Protein AF-A0A6L4ARV0-F1 (afdb_monomer_lite)

Secondary structure (DSSP, 8-state):
-PPP--TT------PPPPP-HHHHHHHH--HHHHHHHHHHIIIIIIHHHHHHHHHHHHTTTGGGS-HHHHHHHHHHHHHHHHHHHHHHHTTSSPPPS-HHHHHHHHHHHHHHHHHHHH-HHHHHHHHHHHHHHHHSSSEEEEEPTTS-EEEEEGGG-

Sequence (157 aa):
MARLVDPAAPMTSEAPLPPDPGLARYLAAEGEEARERLGELLGEVASPLVWKVIRRQLGGRSSGFAEEDLEDLHAAALMRLQLQLEAVRSGEREAMASLRDYVAVVGFNAVSSFLMAREPERTRLRQRARYVLRKGGELAVWVLSGQETACGLAAWR

Foldseek 3Di:
DDDDDDPDDPPPPPPQQPFDPLLVLLLPDDDVSVVVSLCCCLPVQQLVLLVVLLCVVCVVPVVVDDVVLVVVLSVVLSVVLSVVSVCCSVVVDPGDRDSNVVSNVSSNVSNVVVVCVVCVVVVVVVVVVVCCQPPVQQKHWDQDPPRDIDIDGPVVD

Structure (mmCIF, N/CA/C/O backbone):
data_AF-A0A6L4ARV0-F1
#
_entry.id   AF-A0A6L4ARV0-F1
#
loop_
_atom_site.group_PDB
_atom_site.id
_atom_site.type_symbol
_atom_site.label_atom_id
_atom_site.label_alt_id
_atom_site.label_comp_id
_atom_site.label_asym_id
_atom_site.label_entity_id
_atom_site.label_seq_id
_atom_site.pdbx_PDB_ins_code
_atom_site.Cartn_x
_atom_site.Cartn_y
_atom_site.Cartn_z
_atom_site.occupancy
_atom_site.B_iso_or_equiv
_atom_site.auth_seq_id
_atom_site.auth_comp_id
_atom_site.auth_asym_id
_atom_site.auth_atom_id
_atom_site.pdbx_PDB_model_num
ATOM 1 N N . MET A 1 1 ? 0.381 -43.075 -15.813 1.00 33.56 1 MET A N 1
ATOM 2 C CA . MET A 1 1 ? -1.031 -42.765 -15.497 1.00 33.56 1 MET A CA 1
ATOM 3 C C . MET A 1 1 ? -1.088 -41.442 -14.741 1.00 33.56 1 MET A C 1
ATOM 5 O O . MET A 1 1 ? -1.136 -41.436 -13.518 1.00 33.56 1 MET A O 1
ATOM 9 N N . ALA A 1 2 ? -0.997 -40.326 -15.468 1.00 34.06 2 ALA A N 1
ATOM 10 C CA . ALA A 1 2 ? -1.148 -38.989 -14.900 1.00 34.06 2 ALA A CA 1
ATOM 11 C C . ALA A 1 2 ? -2.647 -38.686 -14.778 1.00 34.06 2 ALA A C 1
ATOM 13 O O . ALA A 1 2 ? -3.385 -38.838 -15.751 1.00 34.06 2 ALA A O 1
ATOM 14 N N . ARG A 1 3 ? -3.105 -38.342 -13.571 1.00 29.67 3 ARG A N 1
ATOM 15 C CA . ARG A 1 3 ? -4.499 -37.968 -13.321 1.00 29.67 3 ARG A CA 1
ATOM 16 C C . ARG A 1 3 ? -4.776 -36.615 -13.977 1.00 29.67 3 ARG A C 1
ATOM 18 O O . ARG A 1 3 ? -4.059 -35.655 -13.707 1.00 29.67 3 ARG A O 1
ATOM 25 N N . LEU A 1 4 ? -5.819 -36.565 -14.808 1.00 36.53 4 LEU A N 1
ATOM 26 C CA . LEU A 1 4 ? -6.473 -35.322 -15.205 1.00 36.53 4 LEU A CA 1
ATOM 27 C C . LEU A 1 4 ? -6.897 -34.577 -13.932 1.00 36.53 4 LEU A C 1
ATOM 29 O O . LEU A 1 4 ? -7.618 -35.135 -13.106 1.00 36.53 4 LEU A O 1
ATOM 33 N N . VAL A 1 5 ? -6.455 -33.331 -13.785 1.00 38.38 5 VAL A N 1
ATOM 34 C CA . VAL A 1 5 ? -7.109 -32.367 -12.898 1.00 38.38 5 VAL A CA 1
ATOM 35 C C . VAL A 1 5 ? -8.096 -31.601 -13.769 1.00 38.38 5 VAL A C 1
ATOM 37 O O . VAL A 1 5 ? -7.693 -30.838 -14.646 1.00 38.38 5 VAL A O 1
ATOM 40 N N . ASP A 1 6 ? -9.382 -31.869 -13.558 1.00 32.09 6 ASP A N 1
ATOM 41 C CA . ASP A 1 6 ? -10.500 -31.126 -14.137 1.00 32.09 6 ASP A CA 1
ATOM 42 C C . ASP A 1 6 ? -10.403 -29.634 -13.757 1.00 32.09 6 ASP A C 1
ATOM 44 O O . ASP A 1 6 ? -10.344 -29.315 -12.567 1.00 32.09 6 ASP A O 1
ATOM 48 N N . PRO A 1 7 ? -10.438 -28.687 -14.714 1.00 38.59 7 PRO A N 1
ATOM 49 C CA . PRO A 1 7 ? -10.367 -27.250 -14.431 1.00 38.59 7 PRO A CA 1
ATOM 50 C C . PRO A 1 7 ? -11.706 -26.639 -13.966 1.00 38.59 7 PRO A C 1
ATOM 52 O O . PRO A 1 7 ? -11.882 -25.426 -14.037 1.00 38.59 7 PRO A O 1
ATOM 55 N N . ALA A 1 8 ? -12.658 -27.456 -13.504 1.00 38.22 8 ALA A N 1
ATOM 56 C CA . ALA A 1 8 ? -14.016 -27.029 -13.153 1.00 38.22 8 ALA A CA 1
ATOM 57 C C . ALA A 1 8 ? -14.510 -27.577 -11.801 1.00 38.22 8 ALA A C 1
ATOM 59 O O . ALA A 1 8 ? -15.710 -27.763 -11.605 1.00 38.22 8 ALA A O 1
ATOM 60 N N . ALA A 1 9 ? -13.608 -27.826 -10.847 1.00 32.22 9 ALA A N 1
ATOM 61 C CA . ALA A 1 9 ? -14.023 -27.989 -9.458 1.00 32.22 9 ALA A CA 1
ATOM 62 C C . ALA A 1 9 ? -14.309 -26.595 -8.866 1.00 32.22 9 ALA A C 1
ATOM 64 O O . ALA A 1 9 ? -13.411 -25.746 -8.894 1.00 32.22 9 ALA A O 1
ATOM 65 N N . PRO A 1 10 ? -15.522 -26.316 -8.350 1.00 34.44 10 PRO A N 1
ATOM 66 C CA . PRO A 1 10 ? -15.769 -25.079 -7.626 1.00 34.44 10 PRO A CA 1
ATOM 67 C C . PRO A 1 10 ? -14.796 -25.048 -6.451 1.00 34.44 10 PRO A C 1
ATOM 69 O O . PRO A 1 10 ? -14.786 -25.96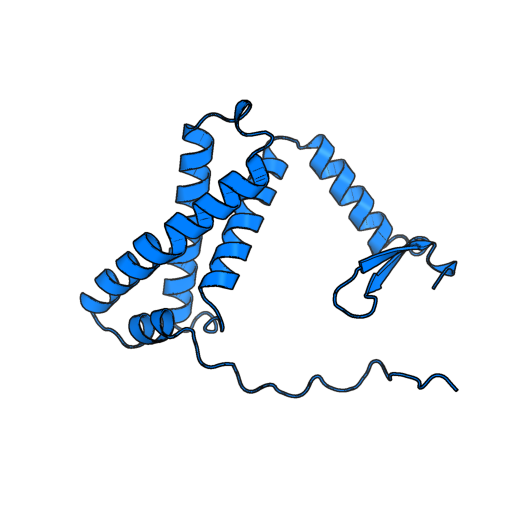9 -5.633 1.00 34.44 10 PRO A O 1
ATOM 72 N N . MET A 1 11 ? -13.945 -24.018 -6.409 1.00 32.91 11 MET A N 1
ATOM 73 C CA . MET A 1 11 ? -13.129 -23.735 -5.238 1.00 32.91 11 MET A CA 1
ATOM 74 C C . MET A 1 11 ? -14.081 -23.707 -4.050 1.00 32.91 11 MET A C 1
ATOM 76 O O . MET A 1 11 ? -14.995 -22.885 -3.994 1.00 32.91 11 MET A O 1
ATOM 80 N N . THR A 1 12 ? -13.927 -24.702 -3.182 1.00 40.19 12 THR A N 1
ATOM 81 C CA . THR A 1 12 ? -14.653 -24.844 -1.930 1.00 40.19 12 THR A CA 1
ATOM 82 C C . THR A 1 12 ? -14.725 -23.482 -1.268 1.00 40.19 12 THR A C 1
ATOM 84 O O . THR A 1 12 ? -13.694 -22.838 -1.098 1.00 40.19 12 THR A O 1
ATOM 87 N N . SER A 1 13 ? -15.950 -23.068 -0.946 1.00 43.22 13 SER A N 1
ATOM 88 C CA . SER A 1 13 ? -16.277 -21.940 -0.081 1.00 43.22 13 SER A CA 1
ATOM 89 C C . SER A 1 13 ? -15.493 -22.077 1.224 1.00 43.22 13 SER A C 1
ATOM 91 O O . SER A 1 13 ? -15.969 -22.668 2.191 1.00 43.22 13 SER A O 1
ATOM 93 N N . GLU A 1 14 ? -14.261 -21.582 1.223 1.00 40.00 14 GLU A N 1
ATOM 94 C CA . GLU A 1 14 ? -13.450 -21.393 2.408 1.00 40.00 14 GLU A CA 1
ATOM 95 C C . GLU A 1 14 ? -14.183 -20.317 3.202 1.00 40.00 14 GLU A C 1
ATOM 97 O O . GLU A 1 14 ? -14.369 -19.197 2.720 1.00 40.00 14 GLU A O 1
ATOM 102 N N . ALA A 1 15 ? -14.742 -20.698 4.355 1.00 48.97 15 ALA A N 1
ATOM 103 C CA . ALA A 1 15 ? -15.387 -19.746 5.247 1.00 48.97 15 ALA A CA 1
ATOM 104 C C . ALA A 1 15 ? -14.440 -18.547 5.420 1.00 48.97 15 ALA A C 1
ATOM 106 O O . ALA A 1 15 ? -13.239 -18.779 5.596 1.00 48.97 15 ALA A O 1
ATOM 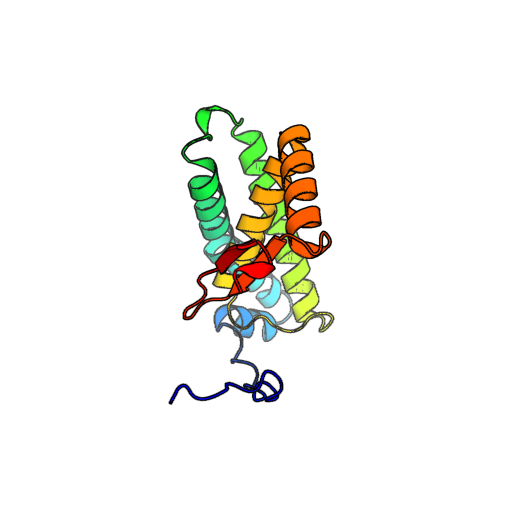107 N N . PRO A 1 16 ? -14.933 -17.297 5.322 1.00 55.78 16 PRO A N 1
ATOM 108 C CA . PRO A 1 16 ? -14.065 -16.132 5.362 1.00 55.78 16 PRO A CA 1
ATOM 109 C C . PRO A 1 16 ? -13.205 -16.222 6.618 1.00 55.78 16 PRO A C 1
ATOM 111 O O . PRO A 1 16 ? -13.729 -16.333 7.731 1.00 55.78 16 PRO A O 1
ATOM 114 N N . LEU A 1 17 ? -11.885 -16.270 6.413 1.00 60.50 17 LEU A N 1
ATOM 115 C CA . LEU A 1 17 ? -10.925 -16.313 7.507 1.00 60.50 17 LEU A CA 1
ATOM 116 C C . LEU A 1 17 ? -11.272 -15.181 8.477 1.00 60.50 17 LEU A C 1
ATOM 118 O O . LEU A 1 17 ? -11.567 -14.069 8.021 1.00 60.50 17 LEU A O 1
ATOM 122 N N . PRO A 1 18 ? -11.273 -15.451 9.794 1.00 62.09 18 PRO A N 1
ATOM 123 C CA . PRO A 1 18 ? -11.598 -14.426 10.764 1.00 62.09 18 PRO A CA 1
ATOM 124 C C . PRO A 1 18 ? -10.677 -13.221 10.536 1.00 62.09 18 PRO A C 1
ATOM 126 O O . PRO A 1 18 ? -9.481 -13.412 10.286 1.00 62.09 18 PRO A O 1
ATOM 129 N N . PRO A 1 19 ? -11.225 -11.995 10.574 1.00 69.06 19 PRO A N 1
ATOM 130 C CA . PRO A 1 19 ? -10.449 -10.796 10.309 1.00 69.06 19 PRO A CA 1
ATOM 131 C C . PRO A 1 19 ? -9.275 -10.701 11.282 1.00 69.06 19 PRO A C 1
ATOM 133 O O . PRO A 1 19 ? -9.374 -11.126 12.438 1.00 69.06 19 PRO A O 1
ATOM 136 N N . ASP A 1 20 ? -8.173 -10.123 10.803 1.00 80.44 20 ASP A N 1
ATOM 137 C CA . ASP A 1 20 ? -6.977 -9.846 11.600 1.00 80.44 20 ASP A CA 1
ATOM 138 C C . ASP A 1 20 ? -7.358 -9.290 12.992 1.00 80.44 20 ASP A C 1
ATOM 140 O O . ASP A 1 20 ? -8.189 -8.382 13.067 1.00 80.44 20 ASP A O 1
ATOM 144 N N . PRO A 1 21 ? -6.790 -9.790 14.108 1.00 84.31 21 PRO A N 1
ATOM 145 C CA . PRO A 1 21 ? -7.213 -9.381 15.449 1.00 84.31 21 PRO A CA 1
ATOM 146 C C . PRO A 1 21 ? -7.117 -7.873 15.711 1.00 84.31 21 PRO A C 1
ATOM 148 O O . PRO A 1 21 ? -7.925 -7.334 16.469 1.00 84.31 21 PRO A O 1
ATOM 151 N N . GLY A 1 22 ? -6.145 -7.182 15.104 1.00 85.88 22 GLY A N 1
ATOM 152 C CA . GLY A 1 22 ? -6.027 -5.727 15.193 1.00 85.88 22 GLY A CA 1
ATOM 153 C C . GLY A 1 22 ? -7.137 -5.028 14.412 1.00 85.88 22 GLY A C 1
ATOM 154 O O . GLY A 1 22 ? -7.763 -4.097 14.919 1.00 85.88 22 GLY A O 1
ATOM 155 N N . LEU A 1 23 ? -7.447 -5.535 13.217 1.00 89.94 23 LEU A N 1
ATOM 156 C CA . LEU A 1 23 ? -8.568 -5.053 12.413 1.00 89.94 23 LEU A CA 1
ATOM 157 C C . LEU A 1 23 ? -9.914 -5.290 13.112 1.00 89.94 23 LEU A C 1
ATOM 159 O O . LEU A 1 23 ? -10.732 -4.379 13.174 1.00 89.94 23 LEU A O 1
ATOM 163 N N . ALA A 1 24 ? -10.134 -6.471 13.689 1.00 91.25 24 ALA A N 1
ATOM 164 C CA . ALA A 1 24 ? -11.362 -6.805 14.406 1.00 91.25 24 ALA A CA 1
ATOM 165 C C . ALA A 1 24 ? -11.622 -5.850 15.585 1.00 91.25 24 ALA A C 1
ATOM 167 O O . ALA A 1 24 ? -12.752 -5.405 15.780 1.00 91.25 24 ALA A O 1
ATOM 168 N N . ARG A 1 25 ? -10.571 -5.475 16.332 1.00 92.12 25 ARG A N 1
ATOM 169 C CA . ARG A 1 25 ? -10.658 -4.481 17.418 1.00 92.12 25 ARG A CA 1
ATOM 170 C C . ARG A 1 25 ? -11.031 -3.097 16.901 1.00 92.12 25 ARG A C 1
ATOM 172 O O . ARG A 1 25 ? -11.906 -2.459 17.474 1.00 92.12 25 ARG A O 1
ATOM 179 N N . TYR A 1 26 ? -10.408 -2.653 15.808 1.00 94.44 26 TYR A N 1
ATOM 180 C CA . TYR A 1 26 ? -10.778 -1.392 15.167 1.00 94.44 26 TYR A CA 1
ATOM 181 C C . TYR A 1 26 ? -12.239 -1.397 14.709 1.00 94.44 26 TYR A C 1
ATOM 183 O O . TYR A 1 26 ? -12.939 -0.417 14.931 1.00 94.44 26 TYR A O 1
ATOM 191 N N . LEU A 1 27 ? -12.718 -2.487 14.105 1.00 93.38 27 LEU A N 1
ATOM 192 C CA . LEU A 1 27 ? -14.095 -2.584 13.615 1.00 93.38 27 LEU A CA 1
ATOM 193 C C . LEU A 1 27 ? -15.133 -2.589 14.749 1.00 93.38 27 LEU A C 1
ATOM 195 O O . LEU A 1 27 ? -16.222 -2.058 14.557 1.00 93.38 27 LEU A O 1
ATOM 199 N N . ALA A 1 28 ? -14.795 -3.142 15.916 1.00 93.56 28 ALA A N 1
ATOM 200 C CA . ALA A 1 28 ? -15.678 -3.182 17.084 1.00 93.56 28 ALA A CA 1
ATOM 201 C C . ALA A 1 28 ? -15.679 -1.889 17.924 1.00 93.56 28 ALA A C 1
ATOM 203 O O . ALA A 1 28 ? -16.635 -1.650 18.655 1.00 93.56 28 ALA A O 1
ATOM 204 N N . ALA A 1 29 ? -14.622 -1.074 17.851 1.00 94.62 29 ALA A N 1
ATOM 205 C CA . ALA A 1 29 ? -14.502 0.172 18.612 1.00 94.62 29 ALA A CA 1
ATOM 206 C C . ALA A 1 29 ? -15.490 1.246 18.126 1.00 94.62 29 ALA A C 1
ATOM 208 O O . ALA A 1 29 ? -15.863 1.256 16.952 1.00 94.62 29 ALA A O 1
ATOM 209 N N . GLU A 1 30 ? -15.855 2.209 18.974 1.00 92.56 30 GLU A N 1
ATOM 210 C CA . GLU A 1 30 ? -16.750 3.327 18.631 1.00 92.56 30 GLU A CA 1
ATOM 211 C C . GLU A 1 30 ? -16.132 4.693 18.961 1.00 92.56 30 GLU A C 1
ATOM 213 O O . GLU A 1 30 ? -15.226 4.807 19.783 1.00 92.56 30 GLU A O 1
ATOM 218 N N . GLY A 1 31 ? -16.627 5.750 18.307 1.00 92.69 31 GLY A N 1
ATOM 219 C CA . GLY A 1 31 ? -16.269 7.135 18.624 1.00 92.69 31 GLY A CA 1
ATOM 220 C C . GLY A 1 31 ? -14.762 7.407 18.607 1.00 92.69 31 GLY A C 1
ATOM 221 O O . GLY A 1 31 ? -14.100 7.211 17.589 1.00 92.69 31 GLY A O 1
ATOM 222 N N . GLU A 1 32 ? -14.242 7.895 19.733 1.00 94.31 32 GLU A N 1
ATOM 223 C CA . GLU A 1 32 ? -12.827 8.248 19.877 1.00 94.31 32 GLU A CA 1
ATOM 224 C C . GLU A 1 32 ? -11.912 7.022 19.899 1.00 94.31 32 GLU A C 1
ATOM 226 O O . GLU A 1 32 ? -10.857 7.041 19.269 1.00 94.31 32 GLU A O 1
ATOM 231 N N . GLU A 1 33 ? -12.359 5.910 20.491 1.00 94.56 33 GLU A N 1
ATOM 232 C CA . GLU A 1 33 ? -11.583 4.668 20.504 1.00 94.56 33 GLU A CA 1
ATOM 233 C C . GLU A 1 33 ? -11.323 4.180 19.073 1.00 94.56 33 GLU A C 1
ATOM 235 O O . GLU A 1 33 ? -10.216 3.769 18.736 1.00 94.56 33 GLU A O 1
ATOM 240 N N . ALA A 1 34 ? -12.308 4.290 18.177 1.00 93.88 34 ALA A N 1
ATOM 241 C CA . ALA A 1 34 ? -12.115 3.926 16.775 1.00 93.88 34 ALA A CA 1
ATOM 242 C C . ALA A 1 34 ? -11.024 4.773 16.090 1.00 93.88 34 ALA A C 1
ATOM 244 O O . ALA A 1 34 ? -10.278 4.249 15.259 1.00 93.88 34 ALA A O 1
ATOM 245 N N . ARG A 1 35 ? -10.910 6.064 16.437 1.00 94.38 35 ARG A N 1
ATOM 246 C CA . ARG A 1 35 ? -9.865 6.954 15.903 1.00 94.38 35 ARG A CA 1
ATOM 247 C C . ARG A 1 35 ? -8.489 6.583 16.438 1.00 94.38 35 ARG A C 1
ATOM 249 O O . ARG A 1 35 ? -7.549 6.496 15.652 1.00 94.38 35 ARG A O 1
ATOM 256 N N . GLU A 1 36 ? -8.385 6.309 17.735 1.00 95.62 36 GLU A N 1
ATOM 257 C CA . GLU A 1 36 ? -7.145 5.846 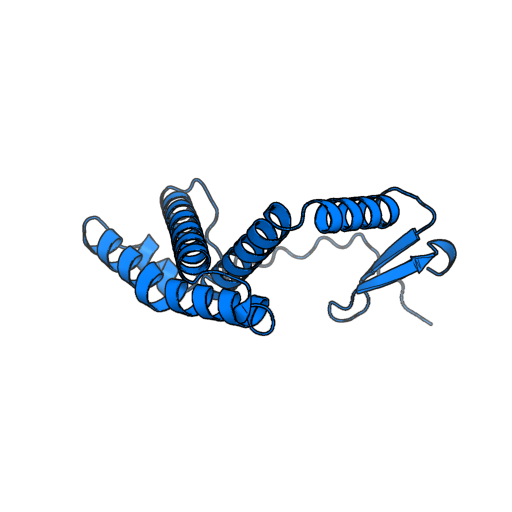18.365 1.00 95.62 36 GLU A CA 1
ATOM 258 C C . GLU A 1 36 ? -6.670 4.532 17.736 1.00 95.62 36 GLU A C 1
ATOM 260 O O . GLU A 1 36 ? -5.534 4.444 17.272 1.00 95.62 36 GLU A O 1
ATOM 265 N N . ARG A 1 37 ? -7.566 3.543 17.596 1.00 95.38 37 ARG A N 1
ATOM 266 C CA . ARG A 1 37 ? -7.255 2.256 16.950 1.00 95.38 37 ARG A CA 1
ATOM 267 C C . ARG A 1 37 ? -6.824 2.417 15.498 1.00 95.38 37 ARG A C 1
ATOM 269 O O . ARG A 1 37 ? -5.905 1.731 15.057 1.00 95.38 37 ARG A O 1
ATOM 276 N N . LEU A 1 38 ? -7.458 3.312 14.740 1.00 96.25 38 LEU A N 1
ATOM 277 C CA . LEU A 1 38 ? -7.029 3.612 13.373 1.00 96.25 38 LEU A CA 1
ATOM 278 C C . LEU A 1 38 ? -5.608 4.193 13.355 1.00 96.25 38 LEU A C 1
ATOM 280 O O . LEU A 1 38 ? -4.786 3.771 12.541 1.00 96.25 38 LEU A O 1
ATOM 284 N N . GLY A 1 39 ? -5.314 5.115 14.275 1.00 96.25 39 GLY A N 1
ATOM 285 C CA . GLY A 1 39 ? -3.980 5.675 14.475 1.00 96.25 39 GLY A CA 1
ATOM 286 C C . GLY A 1 39 ? -2.934 4.605 14.795 1.00 96.25 39 GLY A C 1
ATOM 287 O O . GLY A 1 39 ? -1.886 4.581 14.155 1.00 96.25 39 GLY A O 1
ATOM 288 N N . GLU A 1 40 ? -3.237 3.676 15.706 1.00 95.69 40 GLU A N 1
ATOM 289 C CA . GLU A 1 40 ? -2.375 2.530 16.039 1.00 95.69 40 GLU A CA 1
ATOM 290 C C . GLU A 1 40 ? -2.121 1.639 14.810 1.00 95.69 40 GLU A C 1
ATOM 292 O O . GLU A 1 40 ? -0.974 1.328 14.478 1.00 95.69 40 GLU A O 1
ATOM 297 N N . LEU A 1 41 ? -3.173 1.266 14.070 1.00 95.94 41 LEU A N 1
ATOM 298 C CA . LEU A 1 41 ? -3.039 0.436 12.869 1.00 95.94 41 LEU A CA 1
ATOM 299 C C . LEU A 1 41 ? -2.179 1.115 11.796 1.00 95.94 41 LEU A C 1
ATOM 301 O O . LEU A 1 41 ? -1.341 0.461 11.167 1.00 95.94 41 LEU A O 1
ATOM 305 N N . LEU A 1 42 ? -2.356 2.419 11.579 1.00 97.19 42 LEU A N 1
ATOM 306 C CA . LEU A 1 42 ? -1.582 3.161 10.586 1.00 97.19 42 LEU A CA 1
ATOM 307 C C . LEU A 1 42 ? -0.139 3.416 11.048 1.00 97.19 42 LEU A C 1
ATOM 309 O O . LEU A 1 42 ? 0.799 3.224 10.272 1.00 97.19 42 LEU A O 1
ATOM 313 N N . GLY A 1 43 ? 0.050 3.823 12.300 1.00 96.62 43 GLY A N 1
ATOM 314 C CA . GLY A 1 43 ? 1.341 4.219 12.857 1.00 96.62 43 GLY A CA 1
ATOM 315 C C . GLY A 1 43 ? 2.249 3.041 13.197 1.00 96.62 43 GLY A C 1
ATOM 316 O O . GLY A 1 43 ? 3.427 3.054 12.843 1.00 96.62 43 GLY A O 1
ATOM 317 N N . GLU A 1 44 ? 1.714 2.003 13.836 1.00 95.38 44 GLU A N 1
ATOM 318 C CA . GLU A 1 44 ? 2.516 0.899 14.375 1.00 95.38 44 GLU A CA 1
ATOM 319 C C . GLU A 1 44 ? 2.613 -0.289 13.417 1.00 95.38 44 GLU A C 1
ATOM 321 O O . GLU A 1 44 ? 3.638 -0.976 13.367 1.00 95.38 44 GLU A O 1
ATOM 326 N N . VAL A 1 45 ? 1.565 -0.536 12.624 1.00 93.38 45 VAL A N 1
ATOM 327 C CA . VAL A 1 45 ? 1.528 -1.675 11.696 1.00 93.38 45 VAL A CA 1
ATOM 328 C C . VAL A 1 45 ? 1.815 -1.231 10.270 1.00 93.38 45 VAL A C 1
ATOM 330 O O . VAL A 1 45 ? 2.749 -1.739 9.644 1.00 93.38 45 VAL A O 1
ATOM 333 N N . ALA A 1 46 ? 1.028 -0.298 9.734 1.00 96.31 46 ALA A N 1
ATOM 334 C CA . ALA A 1 46 ? 1.107 0.042 8.322 1.00 96.31 46 ALA A CA 1
ATOM 335 C C . ALA A 1 46 ? 2.398 0.783 7.973 1.00 96.31 46 ALA A C 1
ATOM 337 O O . ALA A 1 46 ? 3.125 0.361 7.074 1.00 96.31 46 ALA A O 1
ATOM 338 N N . SER A 1 47 ? 2.708 1.858 8.697 1.00 97.56 47 SER A N 1
ATOM 339 C CA . SER A 1 47 ? 3.824 2.748 8.381 1.00 97.56 47 SER A CA 1
ATOM 340 C C . SER A 1 47 ? 5.176 2.019 8.306 1.00 97.56 47 SER A C 1
ATOM 342 O O . SER A 1 47 ? 5.843 2.135 7.268 1.00 97.56 47 SER A O 1
ATOM 344 N N . PRO A 1 48 ? 5.576 1.188 9.292 1.00 97.31 48 PRO A N 1
ATOM 345 C CA . PRO A 1 48 ? 6.845 0.467 9.222 1.00 97.31 48 PRO A CA 1
ATOM 346 C C . PRO A 1 48 ? 6.881 -0.568 8.091 1.00 97.31 48 PRO A C 1
ATOM 348 O O . PRO A 1 48 ? 7.921 -0.769 7.458 1.00 97.31 48 PRO A O 1
ATOM 351 N N . LEU A 1 49 ? 5.753 -1.230 7.811 1.00 96.62 49 LEU A N 1
ATOM 352 C CA . LEU A 1 49 ? 5.657 -2.219 6.736 1.00 96.62 49 LEU A CA 1
ATOM 353 C C . LEU A 1 49 ? 5.735 -1.569 5.353 1.00 96.62 49 LEU A C 1
ATOM 355 O O . LEU A 1 49 ? 6.453 -2.079 4.491 1.00 96.62 49 LEU A O 1
ATOM 359 N N . VAL A 1 50 ? 5.067 -0.432 5.146 1.00 96.94 50 VAL A N 1
ATOM 360 C CA . VAL A 1 50 ? 5.169 0.340 3.902 1.00 96.94 50 VAL A CA 1
ATOM 361 C C . VAL A 1 50 ? 6.615 0.776 3.682 1.00 96.94 50 VAL A C 1
ATOM 363 O O . VAL A 1 50 ? 7.167 0.503 2.616 1.00 96.94 50 VAL A O 1
ATOM 366 N N . TRP A 1 51 ? 7.275 1.345 4.696 1.00 96.00 51 TRP A N 1
ATOM 367 C CA . TRP A 1 51 ? 8.691 1.714 4.594 1.00 96.00 51 TRP A CA 1
ATOM 368 C C . TRP A 1 51 ? 9.589 0.527 4.267 1.00 96.00 51 TRP A C 1
ATOM 370 O O . TRP A 1 51 ? 10.468 0.629 3.408 1.00 96.00 51 TRP A O 1
ATOM 380 N N . LYS A 1 52 ? 9.355 -0.623 4.904 1.00 95.00 52 LYS A N 1
ATOM 381 C CA . LYS A 1 52 ? 10.079 -1.861 4.602 1.00 95.00 52 LYS A CA 1
ATOM 382 C C . LYS A 1 52 ? 9.913 -2.262 3.136 1.00 95.00 52 LYS A C 1
ATOM 384 O O . LYS A 1 52 ? 10.892 -2.667 2.509 1.00 95.00 52 LYS A O 1
ATOM 389 N N . VAL A 1 53 ? 8.709 -2.146 2.576 1.00 94.81 53 VAL A N 1
ATOM 390 C CA . VAL A 1 53 ? 8.447 -2.452 1.162 1.00 94.81 53 VAL A CA 1
ATOM 391 C C . VAL A 1 53 ? 9.123 -1.441 0.237 1.00 94.81 53 VAL A C 1
ATOM 393 O O . VAL A 1 53 ? 9.813 -1.870 -0.687 1.00 94.81 53 VAL A O 1
ATOM 396 N N . ILE A 1 54 ? 8.990 -0.137 0.504 1.00 93.19 54 ILE A N 1
ATOM 397 C CA . ILE A 1 54 ? 9.634 0.937 -0.272 1.00 93.19 54 ILE A CA 1
ATOM 398 C C . ILE A 1 54 ? 11.146 0.713 -0.309 1.00 93.19 54 ILE A C 1
ATOM 400 O O . ILE A 1 54 ? 11.725 0.556 -1.384 1.00 93.19 54 ILE A O 1
ATOM 404 N N . ARG A 1 55 ? 11.781 0.585 0.861 1.00 91.12 55 ARG A N 1
ATOM 405 C CA . ARG A 1 55 ? 13.230 0.378 0.980 1.00 91.12 55 ARG A CA 1
ATOM 406 C C . ARG A 1 55 ? 13.688 -0.925 0.341 1.00 91.12 55 ARG A C 1
ATOM 408 O O . ARG A 1 55 ? 14.745 -0.955 -0.269 1.00 91.12 55 ARG A O 1
ATOM 415 N N . ARG A 1 56 ? 12.906 -2.004 0.424 1.00 91.31 56 ARG A N 1
ATOM 416 C CA . ARG A 1 56 ? 13.262 -3.276 -0.225 1.00 91.31 56 ARG A CA 1
ATOM 417 C C . ARG A 1 56 ? 13.172 -3.195 -1.748 1.00 91.31 56 ARG A C 1
ATOM 419 O O . ARG A 1 56 ? 14.052 -3.704 -2.430 1.00 91.31 56 ARG A O 1
ATOM 426 N N . GLN A 1 57 ? 12.110 -2.596 -2.282 1.00 89.12 57 GLN A N 1
ATOM 427 C CA . GLN A 1 57 ? 11.889 -2.501 -3.729 1.00 89.12 57 GLN A CA 1
ATOM 428 C C . GLN A 1 57 ? 12.813 -1.476 -4.391 1.00 89.12 57 GLN A C 1
ATOM 430 O O . GLN A 1 57 ? 13.181 -1.631 -5.555 1.00 89.12 57 GLN A O 1
ATOM 435 N N . LEU A 1 58 ? 13.197 -0.439 -3.646 1.00 87.06 58 LEU A N 1
ATOM 436 C CA . LEU A 1 58 ? 14.051 0.636 -4.133 1.00 87.06 58 LEU A CA 1
ATOM 437 C C . LEU A 1 58 ? 15.493 0.537 -3.631 1.00 87.06 58 LEU A C 1
ATOM 439 O O . LEU A 1 58 ? 16.310 1.305 -4.101 1.00 87.06 58 LEU A O 1
ATOM 443 N N . GLY A 1 59 ? 15.856 -0.399 -2.752 1.00 70.69 59 GLY A N 1
ATOM 444 C CA . GLY A 1 59 ? 17.150 -0.430 -2.044 1.00 70.69 59 GLY A CA 1
ATOM 445 C C . GLY A 1 59 ? 18.412 -0.610 -2.898 1.00 70.69 59 GLY A C 1
ATOM 446 O O . GLY A 1 59 ? 19.511 -0.474 -2.379 1.00 70.69 59 GLY A O 1
ATOM 447 N N . GLY A 1 60 ? 18.282 -0.883 -4.200 1.00 68.00 60 GLY A N 1
ATOM 448 C CA . GLY A 1 60 ? 19.387 -0.814 -5.175 1.00 68.00 60 GLY A CA 1
ATOM 449 C C . GLY A 1 60 ? 19.352 0.421 -6.089 1.00 68.00 60 GLY A C 1
ATOM 450 O O . GLY A 1 60 ? 20.198 0.570 -6.961 1.00 68.00 60 GLY A O 1
ATOM 451 N N . ARG A 1 61 ? 18.334 1.272 -5.934 1.00 64.31 61 ARG A N 1
ATOM 452 C CA . ARG A 1 61 ? 18.0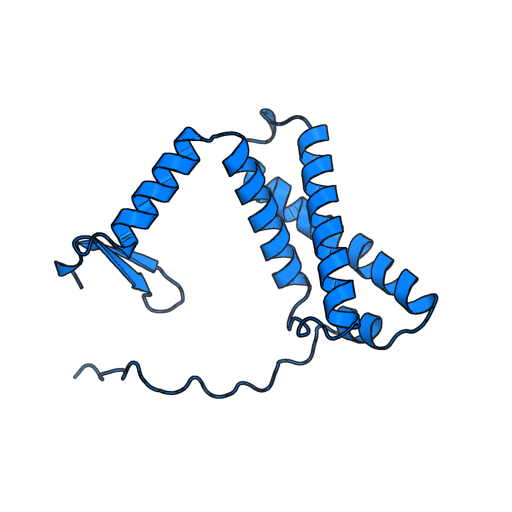26 2.471 -6.733 1.00 64.31 61 ARG A CA 1
ATOM 453 C C . ARG A 1 61 ? 17.793 3.716 -5.869 1.00 64.31 61 ARG A C 1
ATOM 455 O O . ARG A 1 61 ? 17.602 4.796 -6.412 1.00 64.31 61 ARG A O 1
ATOM 462 N N . SER A 1 62 ? 17.785 3.568 -4.546 1.00 58.25 62 SER A N 1
ATOM 463 C CA . SER A 1 62 ? 17.436 4.598 -3.566 1.00 58.25 62 SER A CA 1
ATOM 464 C C . SER A 1 62 ? 18.383 5.790 -3.609 1.00 58.25 62 SER A C 1
ATOM 466 O O . SER A 1 62 ? 17.943 6.900 -3.364 1.00 58.25 62 SER A O 1
ATOM 468 N N . SER A 1 63 ? 19.635 5.602 -4.040 1.00 59.12 63 SER A N 1
ATOM 469 C CA . SER A 1 63 ? 20.566 6.710 -4.296 1.00 59.12 63 SER A CA 1
ATOM 470 C C . SER A 1 63 ? 20.158 7.616 -5.470 1.00 59.12 63 SER A C 1
ATOM 472 O O . SER A 1 63 ? 20.794 8.641 -5.683 1.00 59.12 63 SER A O 1
ATOM 474 N N . GLY A 1 64 ? 19.158 7.223 -6.267 1.00 71.75 64 GLY A N 1
ATOM 475 C CA . GLY A 1 64 ? 18.636 7.987 -7.404 1.00 71.75 64 GLY A CA 1
ATOM 476 C C . GLY A 1 64 ? 17.267 8.636 -7.168 1.00 71.75 64 GLY A C 1
ATOM 477 O O . GLY A 1 64 ? 16.725 9.234 -8.098 1.00 71.75 64 GLY A O 1
ATOM 478 N N . PHE A 1 65 ? 16.690 8.509 -5.969 1.00 82.38 65 PHE A N 1
ATOM 479 C CA . PHE A 1 65 ? 15.412 9.130 -5.603 1.00 82.38 65 PHE A CA 1
ATOM 480 C C . PHE A 1 65 ? 15.635 10.137 -4.474 1.00 82.38 65 PHE A C 1
ATOM 482 O O . PHE A 1 65 ? 16.442 9.874 -3.585 1.00 82.38 65 PHE A O 1
ATOM 489 N N . ALA A 1 66 ? 14.950 11.284 -4.517 1.00 87.25 66 ALA A N 1
ATOM 490 C CA . ALA A 1 66 ? 14.989 12.221 -3.401 1.00 87.25 66 ALA A CA 1
ATOM 491 C C . ALA A 1 66 ? 14.206 11.628 -2.223 1.00 87.25 66 ALA A C 1
ATOM 493 O O . ALA A 1 66 ? 13.207 10.941 -2.437 1.00 87.25 66 ALA A O 1
ATOM 494 N N . GLU A 1 67 ? 14.642 11.888 -0.990 1.00 87.94 67 GLU A N 1
ATOM 495 C CA . GLU A 1 67 ? 13.940 11.389 0.203 1.00 87.94 67 GLU A CA 1
ATOM 496 C C . GLU A 1 67 ? 12.493 11.907 0.250 1.00 87.94 67 GLU A C 1
ATOM 498 O O . GLU A 1 67 ? 11.581 11.144 0.544 1.00 87.94 67 GLU A O 1
ATOM 503 N N . GLU A 1 68 ? 12.272 13.152 -0.183 1.00 90.69 68 GLU A N 1
ATOM 504 C CA . GLU A 1 68 ? 10.952 13.784 -0.325 1.00 90.69 68 GLU A CA 1
ATOM 505 C C . GLU A 1 68 ? 10.000 12.954 -1.208 1.00 90.69 68 GLU A C 1
ATOM 507 O O . GLU A 1 68 ? 8.854 12.716 -0.837 1.00 90.69 68 GLU A O 1
ATOM 512 N N . ASP A 1 69 ? 10.486 12.412 -2.335 1.00 90.88 69 ASP A N 1
ATOM 513 C CA . ASP A 1 69 ? 9.678 11.538 -3.199 1.00 90.88 69 ASP A CA 1
ATOM 514 C C . ASP A 1 69 ? 9.257 10.247 -2.469 1.00 90.88 69 ASP A C 1
ATOM 516 O O . ASP A 1 69 ? 8.199 9.672 -2.745 1.00 90.88 69 ASP A O 1
ATOM 520 N N . LEU A 1 70 ? 10.123 9.735 -1.587 1.00 92.06 70 LEU A N 1
ATOM 521 C CA . LEU A 1 70 ? 9.872 8.508 -0.833 1.00 92.06 70 LEU A CA 1
ATOM 522 C C . LEU A 1 70 ? 8.894 8.753 0.318 1.00 92.06 70 LEU A C 1
ATOM 524 O O . LEU A 1 70 ? 8.039 7.901 0.572 1.00 92.06 70 LEU A O 1
ATOM 528 N N . GLU A 1 71 ? 9.001 9.902 0.979 1.00 94.44 71 GLU A N 1
ATOM 529 C CA . GLU A 1 71 ? 8.059 10.365 1.998 1.00 94.44 71 GLU A CA 1
ATOM 530 C C . GLU A 1 71 ? 6.667 10.583 1.399 1.00 94.44 71 GLU A C 1
ATOM 532 O O . GLU A 1 71 ? 5.689 10.044 1.922 1.00 94.44 71 GLU A O 1
ATOM 537 N N . ASP A 1 72 ? 6.571 11.244 0.243 1.00 94.38 72 ASP A N 1
ATOM 538 C CA . ASP A 1 72 ? 5.311 11.419 -0.486 1.00 94.38 72 ASP A CA 1
ATOM 539 C C . ASP A 1 72 ? 4.692 10.072 -0.878 1.00 94.38 72 ASP A C 1
ATOM 541 O O . ASP A 1 72 ? 3.484 9.846 -0.735 1.00 94.38 72 ASP A O 1
ATOM 545 N N . LEU A 1 73 ? 5.519 9.131 -1.345 1.00 94.62 73 LEU A N 1
ATOM 546 C CA . LEU A 1 73 ? 5.077 7.781 -1.680 1.00 94.62 73 LEU A CA 1
ATOM 547 C C . LEU A 1 73 ? 4.533 7.031 -0.455 1.00 94.62 73 LEU A C 1
ATOM 549 O O . LEU A 1 73 ? 3.525 6.322 -0.558 1.00 94.62 73 LEU A O 1
ATOM 553 N N . HIS A 1 74 ? 5.200 7.168 0.691 1.00 96.31 74 HIS A N 1
ATOM 554 C CA . HIS A 1 74 ? 4.776 6.583 1.960 1.00 96.31 74 HIS A CA 1
ATOM 555 C C . HIS A 1 74 ? 3.459 7.197 2.448 1.00 96.31 74 HIS A C 1
ATOM 557 O O . HIS A 1 74 ? 2.511 6.452 2.717 1.00 96.31 74 HIS A O 1
ATOM 563 N N . ALA A 1 75 ? 3.352 8.526 2.459 1.00 96.94 75 ALA A N 1
ATOM 564 C CA . ALA A 1 75 ? 2.147 9.251 2.848 1.00 96.94 75 ALA A CA 1
ATOM 565 C C . ALA A 1 75 ? 0.951 8.886 1.954 1.00 96.94 75 ALA A C 1
ATOM 567 O O . ALA A 1 75 ? -0.135 8.571 2.448 1.00 96.94 75 ALA A O 1
ATOM 568 N N . ALA A 1 76 ? 1.157 8.817 0.635 1.00 96.12 76 ALA A N 1
ATOM 569 C CA . ALA A 1 76 ? 0.125 8.401 -0.309 1.00 96.12 76 ALA A CA 1
ATOM 570 C C . ALA A 1 76 ? -0.338 6.951 -0.074 1.00 96.12 76 ALA A C 1
ATOM 572 O O . ALA A 1 76 ? -1.522 6.638 -0.236 1.00 96.12 76 ALA A O 1
ATOM 573 N N . ALA A 1 77 ? 0.571 6.049 0.309 1.00 96.88 77 ALA A N 1
ATOM 574 C CA . ALA A 1 77 ? 0.213 4.679 0.661 1.00 96.88 77 ALA A CA 1
ATOM 575 C C . ALA A 1 77 ? -0.607 4.620 1.961 1.00 96.88 77 ALA A C 1
ATOM 577 O O . ALA A 1 77 ? -1.618 3.916 1.994 1.00 96.88 77 ALA A O 1
ATOM 578 N N . LEU A 1 78 ? -0.230 5.384 2.993 1.00 97.94 78 LEU A N 1
ATOM 579 C CA . LEU A 1 78 ? -0.991 5.474 4.245 1.00 97.94 78 LEU A CA 1
ATOM 580 C C . LEU A 1 78 ? -2.393 6.048 4.032 1.00 97.94 78 LEU A C 1
ATOM 582 O O . LEU A 1 78 ? -3.359 5.478 4.530 1.00 97.94 78 LEU A O 1
ATOM 586 N N . MET A 1 79 ? -2.529 7.100 3.226 1.00 97.62 79 MET A N 1
ATOM 587 C CA . MET A 1 79 ? -3.831 7.682 2.893 1.00 97.62 79 MET A CA 1
ATOM 588 C C . MET A 1 79 ? -4.747 6.664 2.194 1.00 97.62 79 MET A C 1
ATOM 590 O O . MET A 1 79 ? -5.926 6.548 2.523 1.00 97.62 79 MET A O 1
ATOM 594 N N . ARG A 1 80 ? -4.212 5.863 1.262 1.00 96.38 80 ARG A N 1
ATOM 595 C CA . ARG A 1 80 ? -4.982 4.781 0.618 1.00 96.38 80 ARG A CA 1
ATOM 596 C C . ARG A 1 80 ? -5.397 3.692 1.603 1.00 96.38 80 ARG A C 1
ATOM 598 O O . ARG A 1 80 ? -6.483 3.135 1.461 1.00 96.38 80 ARG A O 1
ATOM 605 N N . LEU A 1 81 ? -4.535 3.365 2.565 1.00 97.06 81 LEU A N 1
ATOM 606 C CA . LEU A 1 81 ? -4.850 2.396 3.614 1.00 97.06 81 LEU A CA 1
ATOM 607 C C . LEU A 1 81 ? -5.944 2.921 4.537 1.00 97.06 81 LEU A C 1
ATOM 609 O O . LEU A 1 81 ? -6.884 2.184 4.809 1.00 97.06 81 LEU A O 1
ATOM 613 N N . GLN A 1 82 ? -5.870 4.188 4.943 1.00 97.31 82 GLN A N 1
ATOM 614 C CA . GLN A 1 82 ? -6.908 4.833 5.739 1.00 97.31 82 GLN A CA 1
ATOM 615 C C . GLN A 1 82 ? -8.270 4.764 5.039 1.00 97.31 82 GLN A C 1
ATOM 617 O O . GLN A 1 82 ? -9.213 4.223 5.610 1.00 97.31 82 GLN A O 1
ATOM 622 N N . LEU A 1 83 ? -8.348 5.208 3.779 1.00 96.56 83 LEU A N 1
ATOM 623 C CA . LEU A 1 83 ? -9.588 5.161 2.995 1.00 96.56 83 LEU A CA 1
ATOM 624 C C . LEU A 1 83 ? -10.138 3.735 2.862 1.00 96.56 83 LEU A C 1
ATOM 626 O O . LEU A 1 83 ? -11.346 3.521 2.914 1.00 96.56 83 LEU A O 1
ATOM 630 N N . GLN A 1 84 ? -9.261 2.739 2.701 1.00 95.56 84 GLN A N 1
ATOM 631 C CA . GLN A 1 84 ? -9.691 1.344 2.668 1.00 95.56 84 GLN A CA 1
ATOM 632 C C . GLN A 1 84 ? -10.263 0.896 4.017 1.00 95.56 84 GLN A C 1
ATOM 634 O O . GLN A 1 84 ? -11.290 0.224 4.033 1.00 95.56 84 GLN A O 1
ATOM 639 N N . LEU A 1 85 ? -9.599 1.212 5.131 1.00 95.44 85 LEU A N 1
ATOM 640 C CA . LEU A 1 85 ? -10.048 0.811 6.467 1.00 95.44 85 LEU A CA 1
ATOM 641 C C . LEU A 1 85 ? -11.387 1.464 6.824 1.00 95.44 85 LEU A C 1
ATOM 643 O O . LEU A 1 85 ? -12.269 0.787 7.347 1.00 95.44 85 LEU A O 1
ATOM 647 N N . GLU A 1 86 ? -11.565 2.735 6.465 1.00 95.50 86 GLU A N 1
ATOM 648 C CA . GLU A 1 86 ? -12.833 3.453 6.607 1.00 95.50 86 GLU A CA 1
ATOM 649 C C . GLU A 1 86 ? -13.944 2.803 5.769 1.00 95.50 86 GLU A C 1
ATOM 651 O O . GLU A 1 86 ? -15.021 2.541 6.299 1.00 95.50 86 GLU A O 1
ATOM 656 N N . ALA A 1 87 ? -13.671 2.449 4.507 1.00 95.44 87 ALA A N 1
ATOM 657 C CA . ALA A 1 87 ? -14.636 1.767 3.640 1.00 95.44 87 ALA A CA 1
ATOM 658 C C . ALA A 1 87 ? -15.001 0.354 4.135 1.00 95.44 87 ALA A C 1
ATOM 660 O O . ALA A 1 87 ? -16.127 -0.109 3.964 1.00 95.44 87 ALA A O 1
ATOM 661 N N . VAL A 1 88 ? -14.059 -0.359 4.761 1.00 94.56 88 VAL A N 1
ATOM 662 C CA . VAL A 1 88 ? -14.358 -1.647 5.407 1.00 94.56 88 VAL A CA 1
ATOM 663 C C . VAL A 1 88 ? -15.236 -1.442 6.636 1.00 94.56 88 VAL A C 1
ATOM 665 O O . VAL A 1 88 ? -16.182 -2.194 6.853 1.00 94.56 88 VAL A O 1
ATOM 668 N N . ARG A 1 89 ? -14.968 -0.399 7.425 1.00 93.12 89 ARG A N 1
ATOM 669 C CA . ARG A 1 89 ? -15.769 -0.063 8.603 1.00 93.12 89 ARG A CA 1
ATOM 670 C C . ARG A 1 89 ? -17.185 0.398 8.244 1.00 93.12 89 ARG A C 1
ATOM 672 O O . ARG A 1 89 ? -18.114 0.064 8.972 1.00 93.12 89 ARG A O 1
ATOM 679 N N . SER A 1 90 ? -17.368 1.129 7.143 1.00 93.88 90 SER A N 1
ATOM 680 C CA . SER A 1 90 ? -18.697 1.535 6.658 1.00 93.88 90 SER A CA 1
ATOM 681 C C . SER A 1 90 ? -19.487 0.392 6.010 1.00 93.88 90 SER A C 1
ATOM 683 O O . SER A 1 90 ? -20.670 0.558 5.717 1.00 93.88 90 SER A O 1
ATOM 685 N N . GLY A 1 91 ? -18.861 -0.772 5.798 1.00 92.50 91 GLY A N 1
ATOM 686 C CA . GLY A 1 91 ? -19.464 -1.915 5.114 1.00 92.50 91 GLY A CA 1
ATOM 687 C C . GLY A 1 91 ? -19.481 -1.791 3.587 1.00 92.50 91 GLY A C 1
ATOM 688 O O . GLY A 1 91 ? -20.048 -2.648 2.915 1.00 92.50 91 GLY A O 1
ATOM 689 N N . GLU A 1 92 ? -18.848 -0.762 3.016 1.00 93.50 92 GLU A N 1
ATOM 690 C CA . GLU A 1 92 ? -18.685 -0.611 1.563 1.00 93.50 92 GLU A CA 1
ATOM 691 C C . GLU A 1 92 ? -17.722 -1.644 0.967 1.00 93.50 92 GLU A C 1
ATOM 693 O O . GLU A 1 92 ? -17.770 -1.933 -0.232 1.00 93.50 92 GLU A O 1
ATOM 698 N N . ARG A 1 93 ? -16.812 -2.183 1.785 1.00 91.19 93 ARG A N 1
ATOM 699 C CA . ARG A 1 93 ? -15.838 -3.202 1.385 1.00 91.19 93 ARG A CA 1
ATOM 700 C C . ARG A 1 93 ? -15.781 -4.338 2.393 1.00 91.19 93 ARG A C 1
ATOM 702 O O . ARG A 1 93 ? -15.944 -4.137 3.591 1.00 91.19 93 ARG A O 1
ATOM 709 N N . GLU A 1 94 ? -15.483 -5.534 1.898 1.00 88.94 94 GLU A N 1
ATOM 710 C CA . GLU A 1 94 ? -15.271 -6.702 2.749 1.00 88.94 94 GLU A CA 1
ATOM 711 C C . GLU A 1 94 ? -13.998 -6.561 3.592 1.00 88.94 94 GLU A C 1
ATOM 713 O O . GLU A 1 94 ? -12.982 -6.008 3.150 1.00 88.94 94 GLU A O 1
ATOM 718 N N . ALA A 1 95 ? -14.048 -7.093 4.814 1.00 86.44 95 ALA A N 1
ATOM 719 C CA . ALA A 1 95 ? -12.893 -7.130 5.694 1.00 86.44 95 ALA A CA 1
ATOM 720 C C . ALA A 1 95 ? -11.800 -8.041 5.121 1.00 86.44 95 ALA A C 1
ATOM 722 O O . ALA A 1 95 ? -12.054 -9.152 4.661 1.00 86.44 95 ALA A O 1
ATOM 723 N N . MET A 1 96 ? -10.557 -7.566 5.173 1.00 86.94 96 MET A N 1
ATOM 724 C CA . MET A 1 96 ? -9.402 -8.350 4.744 1.00 86.94 96 MET A CA 1
ATOM 725 C C . MET A 1 96 ? -9.025 -9.394 5.801 1.00 86.94 96 MET A C 1
ATOM 727 O O . MET A 1 96 ? -9.008 -9.103 6.996 1.00 86.94 96 MET A O 1
ATOM 731 N N . ALA A 1 97 ? -8.651 -10.592 5.347 1.00 85.06 97 ALA A N 1
ATOM 732 C CA . ALA A 1 97 ? -8.205 -11.675 6.226 1.00 85.06 97 ALA A CA 1
ATOM 733 C C . ALA A 1 97 ? -6.906 -11.332 6.982 1.00 85.06 97 ALA A C 1
ATOM 735 O O . ALA A 1 97 ? -6.727 -11.721 8.130 1.00 85.06 97 ALA A O 1
ATOM 736 N N . SER A 1 98 ? -6.001 -10.579 6.347 1.00 90.19 98 SER A N 1
ATOM 737 C CA . SER A 1 98 ? -4.708 -10.181 6.911 1.00 90.19 98 SER A CA 1
ATOM 738 C C . SER A 1 98 ? -4.411 -8.730 6.560 1.00 90.19 98 SER A C 1
ATOM 740 O O . SER A 1 98 ? -4.212 -8.380 5.392 1.00 90.19 98 SER A O 1
ATOM 742 N N . LEU A 1 99 ? -4.356 -7.871 7.582 1.00 91.19 99 LEU A N 1
ATOM 743 C CA . LEU A 1 99 ? -4.002 -6.466 7.397 1.00 91.19 99 LEU A CA 1
ATOM 744 C C . LEU A 1 99 ? -2.564 -6.333 6.886 1.00 91.19 99 LEU A C 1
ATOM 746 O O . LEU A 1 99 ? -2.290 -5.523 6.006 1.00 91.19 99 LEU A O 1
ATOM 750 N N . ARG A 1 100 ? -1.639 -7.149 7.400 1.00 92.25 100 ARG A N 1
ATOM 751 C CA . ARG A 1 100 ? -0.215 -7.071 7.035 1.00 92.25 100 ARG A CA 1
ATOM 752 C C . ARG A 1 100 ? 0.021 -7.411 5.568 1.00 92.25 100 ARG A C 1
ATOM 754 O O . ARG A 1 100 ? 0.789 -6.709 4.908 1.00 92.25 100 ARG A O 1
ATOM 761 N N . ASP A 1 101 ? -0.653 -8.438 5.056 1.00 91.75 101 ASP A N 1
ATOM 762 C CA . ASP A 1 101 ? -0.538 -8.818 3.646 1.00 91.75 101 ASP A CA 1
ATOM 763 C C . ASP A 1 101 ? -1.151 -7.746 2.750 1.00 91.75 101 ASP A C 1
ATOM 765 O O . ASP A 1 101 ? -0.550 -7.351 1.748 1.00 91.75 101 ASP A O 1
ATOM 769 N N . TYR A 1 102 ? -2.296 -7.190 3.154 1.00 94.06 102 TYR A N 1
ATOM 770 C CA . TYR A 1 102 ? -2.912 -6.081 2.436 1.00 94.06 102 TYR A CA 1
ATOM 771 C C . TYR A 1 102 ? -2.002 -4.843 2.393 1.00 94.06 102 TYR A C 1
ATOM 773 O O . TYR A 1 102 ? -1.771 -4.280 1.322 1.00 94.06 102 TYR A O 1
ATOM 781 N N . VAL A 1 103 ? -1.404 -4.457 3.526 1.00 95.94 103 VAL A N 1
ATOM 782 C CA . VAL A 1 103 ? -0.422 -3.363 3.608 1.00 95.94 103 VAL A CA 1
ATOM 783 C C . VAL A 1 103 ? 0.765 -3.618 2.680 1.00 95.94 103 VAL A C 1
ATOM 785 O O . VAL A 1 103 ? 1.188 -2.712 1.957 1.00 95.94 103 VAL A O 1
ATOM 788 N N . ALA A 1 104 ? 1.291 -4.845 2.654 1.00 94.25 104 ALA A N 1
ATOM 789 C CA . ALA A 1 104 ? 2.397 -5.201 1.773 1.00 94.25 104 ALA A CA 1
ATOM 790 C C . ALA A 1 104 ? 2.019 -5.050 0.290 1.00 94.25 104 ALA A C 1
ATOM 792 O O . ALA A 1 104 ? 2.799 -4.496 -0.491 1.00 94.25 104 ALA A O 1
ATOM 793 N N . VAL A 1 105 ? 0.810 -5.478 -0.092 1.00 94.38 105 VAL A N 1
ATOM 794 C CA . VAL A 1 105 ? 0.269 -5.309 -1.449 1.00 94.38 105 VAL A CA 1
ATOM 795 C C . VAL A 1 105 ? 0.106 -3.830 -1.799 1.00 94.38 105 VAL A C 1
ATOM 797 O O . VAL A 1 105 ? 0.507 -3.418 -2.889 1.00 94.38 105 VAL A O 1
ATOM 800 N N . VAL A 1 106 ? -0.424 -3.006 -0.890 1.00 95.38 106 VAL A N 1
ATOM 801 C CA . VAL A 1 106 ? -0.556 -1.559 -1.116 1.00 95.38 106 VAL A CA 1
ATOM 802 C C . VAL A 1 106 ? 0.811 -0.905 -1.298 1.00 95.38 106 VAL A C 1
ATOM 804 O O . VAL A 1 106 ? 0.994 -0.170 -2.269 1.00 95.38 106 VAL A O 1
ATOM 807 N N . GLY A 1 107 ? 1.789 -1.221 -0.446 1.00 95.06 107 GLY A N 1
ATOM 808 C CA . GLY A 1 107 ? 3.160 -0.727 -0.586 1.00 95.06 107 GLY A CA 1
ATOM 809 C C . GLY A 1 107 ? 3.794 -1.140 -1.918 1.00 95.06 107 GLY A C 1
ATOM 810 O O . GLY A 1 107 ? 4.389 -0.315 -2.613 1.00 95.06 107 GLY A O 1
ATOM 811 N N . PHE A 1 108 ? 3.611 -2.397 -2.335 1.00 94.50 108 PHE A N 1
ATOM 812 C CA . PHE A 1 108 ? 4.122 -2.882 -3.618 1.00 94.50 108 PHE A CA 1
ATOM 813 C C . PHE A 1 108 ? 3.474 -2.149 -4.796 1.00 94.50 108 PHE A C 1
ATOM 815 O O . PHE A 1 108 ? 4.162 -1.712 -5.721 1.00 94.50 108 PHE A O 1
ATOM 822 N N . ASN A 1 109 ? 2.154 -1.972 -4.755 1.00 93.75 109 ASN A N 1
ATOM 823 C CA . ASN A 1 109 ? 1.406 -1.262 -5.786 1.00 93.75 109 ASN A CA 1
ATOM 824 C C . ASN A 1 109 ? 1.783 0.221 -5.850 1.00 93.75 109 ASN A C 1
ATOM 826 O O . ASN A 1 109 ? 1.879 0.772 -6.949 1.00 93.75 109 ASN A O 1
ATOM 830 N N . ALA A 1 110 ? 2.032 0.855 -4.703 1.00 93.50 110 ALA A N 1
ATOM 831 C CA . ALA A 1 110 ? 2.501 2.231 -4.622 1.00 93.50 110 ALA A CA 1
ATOM 832 C C . ALA A 1 110 ? 3.863 2.374 -5.316 1.00 93.50 110 ALA A C 1
ATOM 834 O O . ALA A 1 110 ? 3.975 3.137 -6.276 1.00 93.50 110 ALA A O 1
ATOM 835 N N . VAL A 1 111 ? 4.856 1.559 -4.939 1.00 93.25 111 VAL A N 1
ATOM 836 C CA . VAL A 1 111 ? 6.183 1.568 -5.581 1.00 93.25 111 VAL A CA 1
ATOM 837 C C . VAL A 1 111 ? 6.088 1.250 -7.075 1.00 93.25 111 VAL A C 1
ATOM 839 O O . VAL A 1 111 ? 6.724 1.901 -7.902 1.00 93.25 111 VAL A O 1
ATOM 842 N N . SER A 1 112 ? 5.266 0.269 -7.451 1.00 91.00 112 SER A N 1
ATOM 843 C CA . SER A 1 112 ? 5.057 -0.093 -8.854 1.00 91.00 112 SER A CA 1
ATOM 844 C C . SER A 1 112 ? 4.489 1.077 -9.658 1.00 91.00 112 SER A C 1
ATOM 846 O O . SER A 1 112 ? 4.952 1.326 -10.770 1.00 91.00 112 SER A O 1
ATOM 848 N N . SER A 1 113 ? 3.532 1.817 -9.091 1.00 91.19 113 SER A N 1
ATOM 849 C CA . SER A 1 113 ? 2.929 3.004 -9.712 1.00 91.19 113 SER A CA 1
ATOM 850 C C . SER A 1 113 ? 3.933 4.154 -9.822 1.00 91.19 113 SER A C 1
ATOM 852 O O . SER A 1 113 ? 4.063 4.751 -10.888 1.00 91.19 113 SER A O 1
ATOM 854 N N . PHE A 1 114 ? 4.707 4.405 -8.765 1.00 91.44 114 PHE A N 1
ATOM 855 C CA . PHE A 1 114 ? 5.779 5.402 -8.750 1.00 91.44 114 PHE A CA 1
ATOM 856 C C . PHE A 1 114 ? 6.822 5.138 -9.848 1.00 91.44 114 PHE A C 1
ATOM 858 O O . PHE A 1 114 ? 7.101 5.995 -10.687 1.00 91.44 114 PHE A O 1
ATOM 865 N N . LEU A 1 115 ? 7.319 3.899 -9.933 1.00 89.44 115 LEU A N 1
ATOM 866 C CA . LEU A 1 115 ? 8.261 3.485 -10.975 1.00 89.44 115 LEU A CA 1
ATOM 867 C C . LEU A 1 115 ? 7.642 3.457 -12.377 1.00 89.44 115 LEU A C 1
ATOM 869 O O . LEU A 1 115 ? 8.383 3.425 -13.362 1.00 89.44 115 LEU A O 1
ATOM 873 N N . MET A 1 116 ? 6.312 3.374 -12.486 1.00 89.12 116 MET A N 1
ATOM 874 C CA . MET A 1 116 ? 5.626 3.460 -13.773 1.00 89.12 116 MET A CA 1
ATOM 875 C C . MET A 1 116 ? 5.609 4.881 -14.311 1.00 89.12 116 MET A C 1
ATOM 877 O O . MET A 1 116 ? 5.867 5.073 -15.499 1.00 89.12 116 MET A O 1
ATOM 881 N N . ALA A 1 117 ? 5.320 5.842 -13.434 1.00 89.56 117 ALA A N 1
ATOM 882 C CA . ALA A 1 117 ? 5.263 7.256 -13.767 1.00 89.56 117 ALA A CA 1
ATOM 883 C C . ALA A 1 117 ? 6.645 7.807 -14.150 1.00 89.56 117 ALA A C 1
ATOM 885 O O . ALA A 1 117 ? 6.760 8.527 -15.137 1.00 89.56 117 ALA A O 1
ATOM 886 N N . ARG A 1 118 ? 7.703 7.417 -13.423 1.00 88.56 118 ARG A N 1
ATOM 887 C CA . ARG A 1 118 ? 9.072 7.908 -13.673 1.00 88.56 118 ARG A CA 1
ATOM 888 C C . ARG A 1 118 ? 9.741 7.357 -14.928 1.00 88.56 118 ARG A C 1
ATOM 890 O O . ARG A 1 118 ? 10.626 7.994 -15.483 1.00 88.56 118 ARG A O 1
ATOM 897 N N . GLU A 1 119 ? 9.347 6.172 -15.375 1.00 88.31 119 GLU A N 1
ATOM 898 C CA . GLU A 1 119 ? 9.998 5.486 -16.494 1.00 88.31 119 GLU A CA 1
ATOM 899 C C . GLU A 1 119 ? 8.940 5.035 -17.519 1.00 88.31 119 GLU A C 1
ATOM 901 O O . GLU A 1 119 ? 8.644 3.837 -17.657 1.00 88.31 119 GLU A O 1
ATOM 906 N N . PRO A 1 120 ? 8.328 5.990 -18.241 1.00 88.56 120 PRO A N 1
ATOM 907 C CA . PRO A 1 120 ? 7.184 5.726 -19.109 1.00 88.56 120 PRO A CA 1
ATOM 908 C C . PRO A 1 120 ? 7.521 4.776 -20.264 1.00 88.56 120 PRO A C 1
ATOM 910 O O . PRO A 1 120 ? 6.717 3.898 -20.580 1.00 88.56 120 PRO A O 1
ATOM 913 N N . GLU A 1 121 ? 8.722 4.860 -20.845 1.00 92.62 121 GLU A N 1
ATOM 914 C CA . GLU A 1 121 ? 9.135 3.952 -21.927 1.00 92.62 121 GLU A CA 1
ATOM 915 C C . GLU A 1 121 ? 9.306 2.504 -21.439 1.00 92.62 121 GLU A C 1
ATOM 917 O O . GLU A 1 121 ? 8.814 1.571 -22.084 1.00 92.62 121 GLU A O 1
ATOM 922 N N . ARG A 1 122 ? 9.894 2.290 -20.248 1.00 89.00 122 ARG A N 1
ATOM 923 C CA . ARG A 1 122 ? 9.947 0.955 -19.616 1.00 89.00 122 ARG A CA 1
ATOM 924 C C . ARG A 1 122 ? 8.538 0.431 -19.355 1.00 89.00 122 ARG A C 1
ATOM 926 O O . ARG A 1 122 ? 8.242 -0.739 -19.614 1.00 89.00 122 ARG A O 1
ATOM 933 N N . THR A 1 123 ? 7.654 1.293 -18.857 1.00 90.00 123 THR A N 1
ATOM 934 C CA . THR A 1 123 ? 6.250 0.955 -18.602 1.00 90.00 123 THR A CA 1
ATOM 935 C C . THR A 1 123 ? 5.541 0.534 -19.877 1.00 90.00 123 THR A C 1
ATOM 937 O O . THR A 1 123 ? 4.919 -0.529 -19.898 1.00 90.00 123 THR A O 1
ATOM 940 N N . ARG A 1 124 ? 5.682 1.307 -20.954 1.00 89.69 124 ARG A N 1
ATOM 941 C CA . ARG A 1 124 ? 5.105 1.021 -22.268 1.00 89.69 124 ARG A CA 1
ATOM 942 C C . ARG A 1 124 ? 5.596 -0.313 -22.822 1.00 89.69 124 ARG A C 1
ATOM 944 O O . ARG A 1 124 ? 4.772 -1.115 -23.261 1.00 89.69 124 ARG A O 1
ATOM 951 N N . LEU A 1 125 ? 6.899 -0.591 -22.748 1.00 92.06 125 LEU A N 1
ATOM 952 C CA . LEU A 1 125 ? 7.461 -1.883 -23.150 1.00 92.06 125 LEU A CA 1
ATOM 953 C C . LEU A 1 125 ? 6.855 -3.035 -22.339 1.00 92.06 125 LEU A C 1
ATOM 955 O O . LEU A 1 125 ? 6.366 -4.006 -22.915 1.00 92.06 125 LEU A O 1
ATOM 959 N N . ARG A 1 126 ? 6.813 -2.911 -21.008 1.00 88.25 126 ARG A N 1
ATOM 960 C CA . ARG A 1 126 ? 6.232 -3.942 -20.137 1.00 88.25 126 ARG A CA 1
ATOM 961 C C . ARG A 1 126 ? 4.751 -4.183 -20.435 1.00 88.25 126 ARG A C 1
ATOM 963 O O . ARG A 1 126 ? 4.316 -5.333 -20.427 1.00 88.25 126 ARG A O 1
ATOM 970 N N . GLN A 1 127 ? 3.970 -3.131 -20.686 1.00 88.94 127 GLN A N 1
ATOM 971 C CA . GLN A 1 127 ? 2.552 -3.274 -21.031 1.00 88.94 127 GLN A CA 1
ATOM 972 C C . GLN A 1 127 ? 2.367 -3.965 -22.385 1.00 88.94 127 GLN A C 1
ATOM 974 O O . GLN A 1 127 ? 1.533 -4.859 -22.496 1.00 88.94 127 GLN A O 1
ATOM 979 N N . ARG A 1 128 ? 3.187 -3.627 -23.388 1.00 89.12 128 ARG A N 1
ATOM 980 C CA . ARG A 1 128 ? 3.188 -4.315 -24.689 1.00 89.12 128 ARG A CA 1
ATOM 981 C C . ARG A 1 128 ? 3.543 -5.793 -24.549 1.00 89.12 128 ARG A C 1
ATOM 983 O O . ARG A 1 128 ? 2.824 -6.632 -25.076 1.00 89.12 128 ARG A O 1
ATOM 990 N N . ALA A 1 129 ? 4.582 -6.120 -23.782 1.00 87.62 129 ALA A N 1
ATOM 991 C CA . ALA A 1 129 ? 4.957 -7.507 -23.517 1.00 87.62 129 ALA A CA 1
ATOM 992 C C . ALA A 1 129 ? 3.814 -8.283 -22.840 1.00 87.62 129 ALA A C 1
ATOM 994 O O . ALA A 1 129 ? 3.435 -9.356 -23.303 1.00 87.62 129 ALA A O 1
ATOM 995 N N . ARG A 1 130 ? 3.195 -7.713 -21.795 1.00 85.19 130 ARG A N 1
ATOM 996 C CA . ARG A 1 130 ? 2.014 -8.311 -21.144 1.00 85.19 130 ARG A CA 1
ATOM 997 C C . ARG A 1 130 ? 0.847 -8.504 -22.104 1.00 85.19 130 ARG A C 1
ATOM 999 O O . ARG A 1 130 ? 0.150 -9.507 -21.995 1.00 85.19 130 ARG A O 1
ATOM 1006 N N . TYR A 1 131 ? 0.614 -7.546 -22.997 1.00 87.12 131 TYR A N 1
ATOM 1007 C CA . TYR A 1 131 ? -0.439 -7.647 -23.997 1.00 87.12 131 TYR A CA 1
ATOM 1008 C C . TYR A 1 131 ? -0.189 -8.834 -24.929 1.00 87.12 131 TYR A C 1
ATOM 1010 O O . TYR A 1 131 ? -1.060 -9.689 -25.046 1.00 87.12 131 TYR A O 1
ATOM 1018 N N . VAL A 1 132 ? 1.008 -8.947 -25.513 1.00 86.62 132 VAL A N 1
ATOM 1019 C CA . VAL A 1 132 ? 1.353 -10.071 -26.402 1.00 86.62 132 VAL A CA 1
ATOM 1020 C C . VAL A 1 132 ? 1.231 -11.409 -25.664 1.00 86.62 132 VAL A C 1
ATOM 1022 O O . VAL A 1 132 ? 0.577 -12.315 -26.168 1.00 86.62 132 VAL A O 1
ATOM 1025 N N . LEU A 1 133 ? 1.739 -11.501 -24.430 1.00 84.06 133 LEU A N 1
ATOM 1026 C CA . LEU A 1 133 ? 1.666 -12.709 -23.591 1.00 84.06 133 LEU A CA 1
ATOM 1027 C C . LEU A 1 133 ? 0.239 -13.132 -23.198 1.00 84.06 133 LEU A C 1
ATOM 1029 O O . LEU A 1 133 ? 0.031 -14.278 -22.814 1.00 84.06 133 LEU A O 1
ATOM 1033 N N . ARG A 1 134 ? -0.736 -12.213 -23.226 1.00 81.75 134 ARG A N 1
ATOM 1034 C CA . ARG A 1 134 ? -2.130 -12.484 -22.819 1.00 81.75 134 ARG A CA 1
ATOM 1035 C C . ARG A 1 134 ? -3.119 -12.537 -23.980 1.00 81.75 134 ARG A C 1
ATOM 1037 O O . ARG A 1 134 ? -4.182 -13.132 -23.830 1.00 81.75 134 ARG A O 1
ATOM 1044 N N . LYS A 1 135 ? -2.835 -11.844 -25.082 1.00 79.56 135 LYS A N 1
ATOM 1045 C CA . LYS A 1 135 ? -3.770 -11.625 -26.199 1.00 79.56 135 LYS A CA 1
ATOM 1046 C C . LYS A 1 135 ? -3.240 -12.108 -27.545 1.00 79.56 135 LYS A C 1
ATOM 1048 O O . LYS A 1 135 ? -4.046 -12.302 -28.443 1.00 79.56 135 LYS A O 1
ATOM 1053 N N . GLY A 1 136 ? -1.928 -12.294 -27.693 1.00 69.31 136 GLY A N 1
ATOM 1054 C CA . GLY A 1 136 ? -1.291 -12.589 -28.979 1.00 69.31 136 GLY A CA 1
ATOM 1055 C C . GLY A 1 136 ? -1.489 -14.015 -29.496 1.00 69.31 136 GLY A C 1
ATOM 1056 O O . GLY A 1 136 ? -1.163 -14.270 -30.645 1.00 69.31 136 GLY A O 1
ATOM 1057 N N . GLY A 1 137 ? -2.000 -14.943 -28.679 1.00 76.00 137 GLY A N 1
ATOM 1058 C CA . GLY A 1 137 ? -2.280 -16.334 -29.067 1.00 76.00 137 GLY A CA 1
ATOM 1059 C C . GLY A 1 137 ? -1.041 -17.217 -29.276 1.00 76.00 137 GLY A C 1
ATOM 1060 O O . GLY A 1 137 ? -1.091 -18.402 -28.970 1.00 76.00 137 GLY A O 1
ATOM 1061 N N . GLU A 1 138 ? 0.079 -16.651 -29.731 1.00 84.69 138 GLU A N 1
ATOM 1062 C CA . GLU A 1 138 ? 1.340 -17.366 -29.984 1.00 84.69 138 GLU A CA 1
ATOM 1063 C C . GLU A 1 138 ? 2.193 -17.574 -28.731 1.00 84.69 138 GLU A C 1
ATOM 1065 O O . GLU A 1 138 ? 2.984 -18.514 -28.669 1.00 84.69 138 GLU A O 1
ATOM 1070 N N . LEU A 1 139 ? 2.032 -16.715 -27.723 1.00 85.69 139 LEU A N 1
ATOM 1071 C CA . LEU A 1 139 ? 2.682 -16.845 -26.424 1.00 85.69 139 LEU A CA 1
ATOM 1072 C C . LEU A 1 139 ? 1.640 -17.102 -25.337 1.00 85.69 139 LEU A C 1
ATOM 1074 O O . LEU A 1 139 ? 0.531 -16.569 -25.392 1.00 85.69 139 LEU A O 1
ATOM 1078 N N . ALA A 1 140 ? 2.022 -17.881 -24.329 1.00 83.94 140 ALA A N 1
ATOM 1079 C CA . ALA A 1 140 ? 1.182 -18.196 -23.184 1.00 83.94 140 ALA A CA 1
ATOM 1080 C C . ALA A 1 140 ? 1.951 -18.063 -21.866 1.00 83.94 140 ALA A C 1
ATOM 1082 O O . ALA A 1 140 ? 3.179 -18.155 -21.812 1.00 83.94 140 ALA A O 1
ATOM 1083 N N . VAL A 1 141 ? 1.190 -17.850 -20.795 1.00 85.31 141 VAL A N 1
ATOM 1084 C CA . VAL A 1 141 ? 1.660 -17.879 -19.410 1.00 85.31 141 VAL A CA 1
ATOM 1085 C C . VAL A 1 141 ? 0.896 -18.988 -18.696 1.00 85.31 141 VAL A C 1
ATOM 1087 O O . VAL A 1 141 ? -0.333 -19.025 -18.771 1.00 85.31 141 VAL A 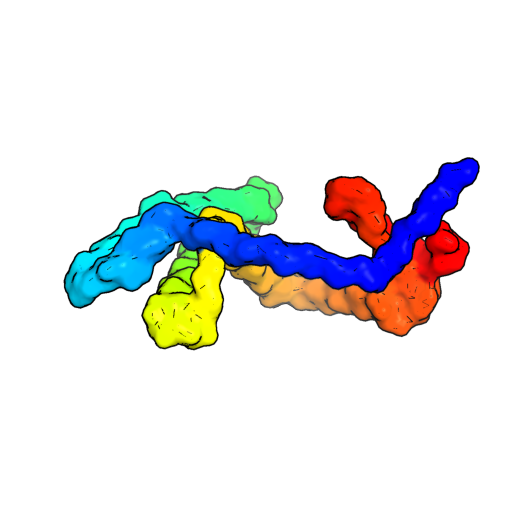O 1
ATOM 1090 N N . TRP A 1 142 ? 1.604 -19.881 -18.013 1.00 85.62 142 TRP A N 1
ATOM 1091 C CA . TRP A 1 142 ? 1.022 -20.989 -17.261 1.00 85.62 142 TRP A CA 1
ATOM 1092 C C . TRP A 1 142 ? 1.493 -20.978 -15.810 1.00 85.62 142 TRP A C 1
ATOM 1094 O O . TRP A 1 142 ? 2.615 -20.578 -15.498 1.00 85.62 142 TRP A O 1
ATOM 1104 N N . VAL A 1 143 ? 0.603 -21.421 -14.923 1.00 84.50 143 VAL A N 1
ATOM 1105 C CA . VAL A 1 143 ? 0.891 -21.594 -13.499 1.00 84.50 143 VAL A CA 1
ATOM 1106 C C . VAL A 1 143 ? 1.328 -23.041 -13.290 1.00 84.50 143 VAL A C 1
ATOM 1108 O O . VAL A 1 143 ? 0.578 -23.968 -13.594 1.00 84.50 143 VAL A O 1
ATOM 1111 N N . LEU A 1 144 ? 2.560 -23.221 -12.831 1.00 83.19 144 LEU A N 1
ATOM 1112 C CA . LEU A 1 144 ? 3.126 -24.500 -12.418 1.00 83.19 144 LEU A CA 1
ATOM 1113 C C . LEU A 1 144 ? 2.710 -24.807 -10.968 1.00 83.19 144 LEU A C 1
ATOM 1115 O O . LEU A 1 144 ? 2.092 -23.987 -10.282 1.00 83.19 144 LEU A O 1
ATOM 1119 N N . SER A 1 145 ? 3.036 -26.003 -10.478 1.00 81.31 145 SER A N 1
ATOM 1120 C CA . SER A 1 145 ? 2.799 -26.358 -9.075 1.00 81.31 145 SER A CA 1
ATOM 1121 C C . SER A 1 145 ? 3.499 -25.371 -8.135 1.00 81.31 145 SER A C 1
ATOM 1123 O O . SER A 1 145 ? 4.677 -25.082 -8.318 1.00 81.31 145 SER A O 1
ATOM 1125 N N . GLY A 1 146 ? 2.799 -24.894 -7.102 1.00 66.00 146 GLY A N 1
ATOM 1126 C CA . GLY A 1 146 ? 3.419 -24.106 -6.030 1.00 66.00 146 GLY A CA 1
ATOM 1127 C C . GLY A 1 146 ? 3.635 -22.619 -6.333 1.00 66.00 146 GLY A C 1
ATOM 1128 O O . GLY A 1 146 ? 4.643 -22.069 -5.913 1.00 66.00 146 GLY A O 1
ATOM 1129 N N . GLN A 1 147 ? 2.691 -21.957 -7.017 1.00 70.44 147 GLN A N 1
ATOM 1130 C CA . GLN A 1 147 ? 2.722 -20.512 -7.350 1.00 70.44 147 GLN A CA 1
ATOM 1131 C C . GLN A 1 147 ? 3.792 -20.103 -8.378 1.00 70.44 147 GLN A C 1
ATOM 1133 O O . GLN A 1 147 ? 3.882 -18.928 -8.740 1.00 70.44 147 GLN A O 1
ATOM 1138 N N . GLU A 1 148 ? 4.578 -21.045 -8.896 1.00 78.06 148 GLU A N 1
ATOM 1139 C CA . GLU A 1 148 ? 5.511 -20.760 -9.979 1.00 78.06 148 GLU A CA 1
ATOM 1140 C C . GLU A 1 148 ? 4.758 -20.429 -11.266 1.00 78.06 148 GLU A C 1
ATOM 1142 O O . GLU A 1 148 ? 3.750 -21.042 -11.611 1.00 78.06 148 GLU A O 1
ATOM 1147 N N . THR A 1 149 ? 5.242 -19.424 -11.987 1.00 81.94 149 THR A N 1
ATOM 1148 C CA . THR A 1 149 ? 4.664 -19.004 -13.261 1.00 81.94 149 THR A CA 1
ATOM 1149 C C . THR A 1 149 ? 5.739 -19.098 -14.327 1.00 81.94 149 THR A C 1
ATOM 1151 O O . THR A 1 149 ? 6.808 -18.510 -14.177 1.00 81.94 149 THR A O 1
ATOM 1154 N N . ALA A 1 150 ? 5.444 -19.801 -15.412 1.00 84.25 150 ALA A N 1
ATOM 1155 C CA . ALA A 1 150 ? 6.316 -19.895 -16.573 1.00 84.25 150 ALA A CA 1
ATOM 1156 C C . ALA A 1 150 ? 5.609 -19.343 -17.817 1.00 84.25 150 ALA A C 1
ATOM 1158 O O . ALA A 1 150 ? 4.382 -19.217 -17.861 1.00 84.25 150 ALA A O 1
ATOM 1159 N N . CYS A 1 151 ? 6.393 -18.936 -18.811 1.00 83.75 151 CYS A N 1
ATOM 1160 C CA . CYS A 1 151 ? 5.883 -18.410 -20.069 1.00 83.75 151 CYS 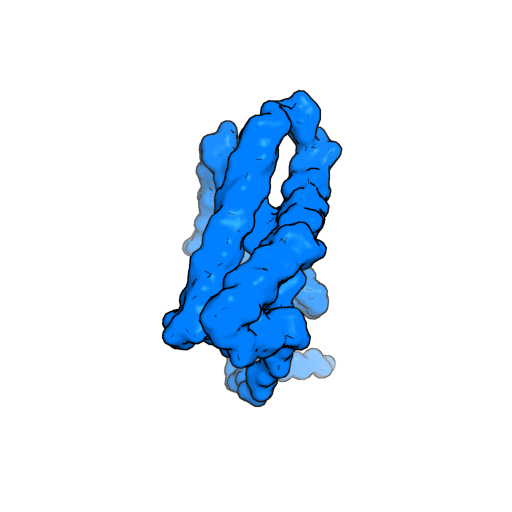A CA 1
ATOM 1161 C C . CYS A 1 151 ? 6.731 -18.873 -21.253 1.00 83.75 151 CYS A C 1
ATOM 1163 O O . CYS A 1 151 ? 7.917 -19.166 -21.110 1.00 83.75 151 CYS A O 1
ATOM 1165 N N . GLY A 1 152 ? 6.115 -18.925 -22.430 1.00 87.62 152 GLY A N 1
ATOM 1166 C CA . GLY A 1 152 ? 6.768 -19.364 -23.659 1.00 87.62 152 GLY A CA 1
ATOM 1167 C C . GLY A 1 152 ? 5.795 -19.419 -24.828 1.00 87.62 152 GLY A C 1
ATOM 1168 O O . GLY A 1 152 ? 4.716 -18.823 -24.766 1.00 87.62 152 GLY A O 1
ATOM 1169 N N . LEU A 1 153 ? 6.179 -20.128 -25.892 1.00 87.44 153 LEU A N 1
ATOM 1170 C CA . LEU A 1 153 ? 5.287 -20.375 -27.025 1.00 87.44 153 LEU A CA 1
ATOM 1171 C C . LEU A 1 153 ? 4.063 -21.161 -26.552 1.00 87.44 153 LEU A C 1
ATOM 1173 O O . LEU A 1 153 ? 4.191 -22.139 -25.821 1.00 87.44 153 LEU A O 1
ATOM 1177 N N . ALA A 1 154 ? 2.876 -20.757 -26.996 1.00 84.88 154 ALA A N 1
ATOM 1178 C CA . ALA A 1 154 ? 1.627 -21.433 -26.658 1.00 84.88 154 ALA A CA 1
ATOM 1179 C C . ALA A 1 154 ? 1.642 -22.912 -27.082 1.00 84.88 154 ALA A C 1
ATOM 1181 O O . ALA A 1 154 ? 1.043 -23.746 -26.412 1.00 84.88 154 ALA A O 1
ATOM 1182 N N . ALA A 1 155 ? 2.387 -23.239 -28.143 1.00 86.06 155 ALA A N 1
ATOM 1183 C CA . ALA A 1 155 ? 2.596 -24.602 -28.628 1.00 86.06 155 ALA A CA 1
ATOM 1184 C C . ALA A 1 155 ? 3.470 -25.484 -27.712 1.00 86.06 155 ALA A C 1
ATOM 1186 O O . ALA A 1 155 ? 3.554 -26.683 -27.947 1.00 86.06 155 ALA A O 1
ATOM 1187 N N . TRP A 1 156 ? 4.154 -24.916 -26.712 1.00 85.50 156 TRP A N 1
ATOM 1188 C CA . TRP A 1 156 ? 4.963 -25.675 -25.743 1.00 85.50 156 TRP A CA 1
ATOM 1189 C C . TRP A 1 156 ? 4.163 -26.168 -24.536 1.00 85.50 156 TRP A C 1
ATOM 1191 O O . TRP A 1 156 ? 4.729 -26.831 -23.668 1.00 85.50 156 TRP A O 1
ATOM 1201 N N . ARG A 1 157 ? 2.884 -25.795 -24.460 1.00 63.88 157 ARG A N 1
ATOM 1202 C CA . ARG A 1 157 ? 1.967 -26.255 -23.424 1.00 63.88 157 ARG A CA 1
ATOM 1203 C C . ARG A 1 157 ? 1.612 -27.729 -23.595 1.00 63.88 157 ARG A C 1
ATOM 1205 O O . ARG A 1 157 ? 1.350 -28.136 -24.746 1.00 63.88 157 ARG A O 1
#

pLDDT: mean 83.53, std 17.56, range [29.67, 97.94]

Radius of gyration: 20.25 Å; chains: 1; bounding box: 40×56×50 Å